Protein AF-A0A2J8QY68-F1 (afdb_monomer_lite)

Sequence (120 aa):
MSGYSSDRDRGRDRGFGAPRFGGSRAGPLSGKKFGNPGEKLVKKKWNLDELPKFEKNFYQEHPDLARRTAQEVETYRRSKEITVRGHNCPKPVLNFYEANFPANVMDVIARQNFTEPTAI

Radius of gyration: 41.79 Å; chains: 1; bounding box: 114×67×41 Å

Foldseek 3Di:
DDDDDDDDDDDDDDDDDDDDDDDDPPDPDPPPPPDDVCPPDDDDDDPPVPDDDDDDPPDDFAPVQVPDDPVNQVVVCVVQVHDDDDPPDGGDDWAPVRRVDDPVVVVVCVVVVPGTDHSD

Secondary structure (DSSP, 8-state):
------------------------------------TTTTPPPP---TTTSPP---------HHHHHS-HHHHHHHHHHTT----SSSPPPPP-SGGGGT--HHHHHHHHHTT--S----

Structure (mmCIF, N/CA/C/O backbone):
data_AF-A0A2J8QY68-F1
#
_entry.id   AF-A0A2J8QY68-F1
#
loop_
_atom_site.group_PDB
_atom_site.id
_atom_site.type_symbol
_atom_site.label_atom_id
_atom_site.label_alt_id
_atom_site.label_comp_id
_atom_site.label_asym_id
_atom_site.label_entity_id
_atom_site.label_seq_id
_atom_site.pdbx_PDB_ins_code
_atom_site.Cartn_x
_atom_site.Cartn_y
_atom_site.Cartn_z
_atom_site.occupancy
_atom_site.B_iso_or_equiv
_atom_site.auth_seq_id
_atom_site.auth_comp_id
_atom_site.auth_asym_id
_atom_site.auth_atom_id
_atom_site.pdbx_PDB_model_num
ATOM 1 N N . MET A 1 1 ? 86.464 45.062 8.942 1.00 34.88 1 MET A N 1
ATOM 2 C CA . MET A 1 1 ? 87.925 45.027 8.714 1.00 34.88 1 MET A CA 1
ATOM 3 C C . MET A 1 1 ? 88.394 43.583 8.789 1.00 34.88 1 MET A C 1
ATOM 5 O O . MET A 1 1 ? 88.037 42.936 9.761 1.00 34.88 1 MET A O 1
ATOM 9 N N . SER A 1 2 ? 89.167 43.162 7.774 1.00 39.91 2 SER A N 1
ATOM 10 C CA . SER A 1 2 ? 90.027 41.957 7.656 1.00 39.91 2 SER A CA 1
ATOM 11 C C . SER A 1 2 ? 89.325 40.587 7.685 1.00 39.91 2 SER A C 1
ATOM 13 O O . SER A 1 2 ? 88.602 40.293 8.622 1.00 39.91 2 SER A O 1
ATOM 15 N N . GLY A 1 3 ? 89.417 39.714 6.668 1.00 43.22 3 GLY A N 1
ATOM 16 C CA . GLY A 1 3 ? 90.609 39.264 5.917 1.00 43.22 3 GLY A CA 1
ATOM 17 C C . GLY A 1 3 ? 91.237 38.094 6.695 1.00 43.22 3 GLY A C 1
ATOM 18 O O . GLY A 1 3 ? 91.545 38.284 7.862 1.00 43.22 3 GLY A O 1
ATOM 19 N N . TYR A 1 4 ? 91.346 36.861 6.187 1.00 37.44 4 TYR A N 1
ATOM 20 C CA . TYR A 1 4 ? 92.315 36.456 5.162 1.00 37.44 4 TYR A CA 1
ATOM 21 C C . TYR A 1 4 ? 91.958 35.127 4.466 1.00 37.44 4 TYR A C 1
ATOM 23 O O . TYR A 1 4 ? 91.462 34.187 5.082 1.00 37.44 4 TYR A O 1
ATOM 31 N N . SER A 1 5 ? 92.309 35.081 3.179 1.00 47.31 5 SER A N 1
ATOM 32 C CA . SER A 1 5 ? 92.401 33.913 2.296 1.00 47.31 5 SER A CA 1
ATOM 33 C C . SER A 1 5 ? 93.635 33.053 2.609 1.00 47.31 5 SER A C 1
ATOM 35 O O . SER A 1 5 ? 94.642 33.589 3.071 1.00 47.31 5 SER A O 1
ATOM 37 N N . SER A 1 6 ? 93.613 31.759 2.277 1.00 41.91 6 SER A N 1
ATOM 38 C CA . SER A 1 6 ? 94.781 31.098 1.663 1.00 41.91 6 SER A CA 1
ATOM 39 C C . SER A 1 6 ? 94.430 29.747 1.032 1.00 41.91 6 SER A C 1
ATOM 41 O O . SER A 1 6 ? 94.026 28.793 1.692 1.00 41.91 6 SER A O 1
ATOM 43 N N . ASP A 1 7 ? 94.631 29.712 -0.279 1.00 48.47 7 ASP A N 1
ATOM 44 C CA . ASP A 1 7 ? 94.715 28.569 -1.178 1.00 48.47 7 ASP A CA 1
ATOM 45 C C . ASP A 1 7 ? 95.760 27.524 -0.744 1.00 48.47 7 ASP A C 1
ATOM 47 O O . ASP A 1 7 ? 96.768 27.878 -0.124 1.00 48.47 7 ASP A O 1
ATOM 51 N N . ARG A 1 8 ? 95.583 26.260 -1.172 1.00 44.53 8 ARG A N 1
ATOM 52 C CA . ARG A 1 8 ? 96.629 25.457 -1.849 1.00 44.53 8 ARG A CA 1
ATOM 53 C C . ARG A 1 8 ? 96.160 24.047 -2.226 1.00 44.53 8 ARG A C 1
ATOM 55 O O . ARG A 1 8 ? 95.807 23.228 -1.382 1.00 44.53 8 ARG A O 1
ATOM 62 N N . ASP A 1 9 ? 96.284 23.781 -3.518 1.00 44.66 9 ASP A N 1
ATOM 63 C CA . ASP A 1 9 ? 96.228 22.504 -4.223 1.00 44.66 9 ASP A CA 1
ATOM 64 C C . ASP A 1 9 ? 97.065 21.372 -3.607 1.00 44.66 9 ASP A C 1
ATOM 66 O O . ASP A 1 9 ? 98.202 21.598 -3.191 1.00 44.66 9 ASP A O 1
ATOM 70 N N . ARG A 1 10 ? 96.581 20.124 -3.735 1.00 45.91 10 ARG A N 1
ATOM 71 C CA . ARG A 1 10 ? 97.399 18.955 -4.125 1.00 45.91 10 ARG A CA 1
ATOM 72 C C . ARG A 1 10 ? 96.540 17.925 -4.862 1.00 45.91 10 ARG A C 1
ATOM 74 O O . ARG A 1 10 ? 95.623 17.349 -4.288 1.00 45.91 10 ARG A O 1
ATOM 81 N N . GLY A 1 11 ? 96.857 17.699 -6.135 1.00 40.34 11 GLY A N 1
ATOM 82 C CA . GLY A 1 11 ? 96.287 16.621 -6.939 1.00 40.34 11 GLY A CA 1
ATOM 83 C C . GLY A 1 11 ? 96.967 15.259 -6.747 1.00 40.34 11 GLY A C 1
ATOM 84 O O . GLY A 1 11 ? 97.844 15.106 -5.900 1.00 40.34 11 GLY A O 1
ATOM 85 N N . ARG A 1 12 ? 96.588 14.354 -7.665 1.00 40.72 12 ARG A N 1
ATOM 86 C CA . ARG A 1 12 ? 97.186 13.064 -8.088 1.00 40.72 12 ARG A CA 1
ATOM 87 C C . ARG A 1 12 ? 96.470 11.764 -7.691 1.00 40.72 12 ARG A C 1
ATOM 89 O O . ARG A 1 12 ? 96.547 11.288 -6.570 1.00 40.72 12 ARG A O 1
ATOM 96 N N . ASP A 1 13 ? 95.908 11.178 -8.752 1.00 39.47 13 ASP A N 1
ATOM 97 C CA . ASP A 1 13 ? 96.236 9.852 -9.300 1.00 39.47 13 ASP A CA 1
ATOM 98 C C . ASP A 1 13 ? 95.564 8.579 -8.754 1.00 39.47 13 ASP A C 1
ATOM 100 O O . ASP A 1 13 ? 95.920 8.016 -7.728 1.00 39.47 13 ASP A O 1
ATOM 104 N N . ARG A 1 14 ? 94.635 8.083 -9.591 1.00 45.25 14 ARG A N 1
ATOM 105 C CA . ARG A 1 14 ? 94.575 6.732 -10.193 1.00 45.25 14 ARG A CA 1
ATOM 106 C C . ARG A 1 14 ? 95.274 5.590 -9.439 1.00 45.25 14 ARG A C 1
ATOM 108 O O . ARG A 1 14 ? 96.497 5.522 -9.414 1.00 45.25 14 ARG A O 1
ATOM 115 N N . GLY A 1 15 ? 94.508 4.551 -9.099 1.00 35.62 15 GLY A N 1
ATOM 116 C CA . GLY A 1 15 ? 95.089 3.223 -8.891 1.00 35.62 15 GLY A CA 1
ATOM 117 C C . GLY A 1 15 ? 94.120 2.156 -8.389 1.00 35.62 15 GLY A C 1
ATOM 118 O O . GLY A 1 15 ? 93.870 2.073 -7.201 1.00 35.62 15 GLY A 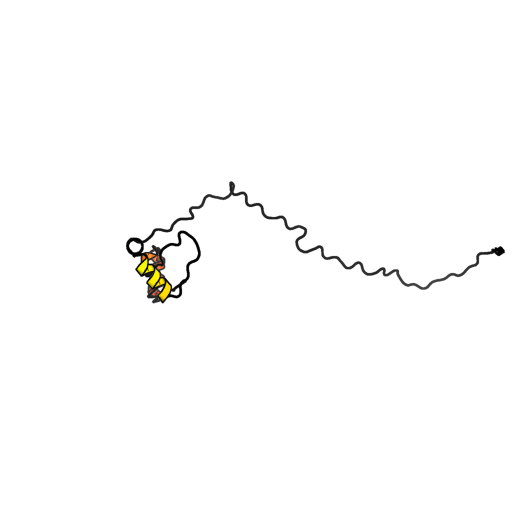O 1
ATOM 119 N N . PHE A 1 16 ? 93.627 1.334 -9.319 1.00 37.56 16 PHE A N 1
ATOM 120 C CA . PHE A 1 16 ? 93.502 -0.127 -9.197 1.00 37.56 16 PHE A CA 1
ATOM 121 C C . PHE A 1 16 ? 92.901 -0.739 -7.908 1.00 37.56 16 PHE A C 1
ATOM 123 O O . PHE A 1 16 ? 93.571 -0.900 -6.894 1.00 37.56 16 PHE A O 1
ATOM 130 N N . GLY A 1 17 ? 91.668 -1.244 -8.019 1.00 37.81 17 GLY A N 1
ATOM 131 C CA . GLY A 1 17 ? 91.073 -2.154 -7.038 1.00 37.81 17 GLY A CA 1
ATOM 132 C C . GLY A 1 17 ? 89.793 -2.812 -7.558 1.00 37.81 17 GLY A C 1
ATOM 133 O O . GLY A 1 17 ? 88.692 -2.344 -7.296 1.00 37.81 17 GLY A O 1
ATOM 134 N N . ALA A 1 18 ? 89.934 -3.901 -8.309 1.00 44.59 18 ALA A N 1
ATOM 135 C CA . ALA A 1 18 ? 88.894 -4.921 -8.495 1.00 44.59 18 ALA A CA 1
ATOM 136 C C . ALA A 1 18 ? 89.403 -6.223 -7.826 1.00 44.59 18 ALA A C 1
ATOM 138 O O . ALA A 1 18 ? 90.626 -6.332 -7.717 1.00 44.59 18 ALA A O 1
ATOM 139 N N . PRO A 1 19 ? 88.575 -7.229 -7.440 1.00 48.22 19 PRO A N 1
ATOM 140 C CA . PRO A 1 19 ? 87.198 -7.478 -7.891 1.00 48.22 19 PRO A CA 1
ATOM 141 C C . PRO A 1 19 ? 86.170 -8.029 -6.849 1.00 48.22 19 PRO A C 1
ATOM 143 O O . PRO A 1 19 ? 86.501 -8.683 -5.872 1.00 48.22 19 PRO A O 1
ATOM 146 N N . ARG A 1 20 ? 84.884 -7.848 -7.195 1.00 50.81 20 ARG A N 1
ATOM 147 C CA . ARG A 1 20 ? 83.737 -8.795 -7.119 1.00 50.81 20 ARG A CA 1
ATOM 148 C C . ARG A 1 20 ? 83.358 -9.519 -5.805 1.00 50.81 20 ARG A C 1
ATOM 150 O O . ARG A 1 20 ? 83.849 -10.602 -5.519 1.00 50.81 20 ARG A O 1
ATOM 157 N N . PHE A 1 21 ? 82.221 -9.089 -5.248 1.00 36.34 21 PHE A N 1
ATOM 158 C CA . PHE A 1 21 ? 81.053 -9.943 -4.945 1.00 36.34 21 PHE A CA 1
ATOM 159 C C . PHE A 1 21 ? 79.810 -9.039 -5.125 1.00 36.34 21 PHE A C 1
ATOM 161 O O . PHE A 1 21 ? 79.715 -7.997 -4.494 1.00 36.34 21 PHE A O 1
ATOM 168 N N . GLY A 1 22 ? 78.959 -9.186 -6.142 1.00 41.81 22 GLY A N 1
ATOM 169 C CA . GLY A 1 22 ? 78.005 -10.286 -6.251 1.00 41.81 22 GLY A CA 1
ATOM 170 C C . GLY A 1 22 ? 76.770 -9.993 -5.387 1.00 41.81 22 GLY A C 1
ATOM 171 O O . GLY A 1 22 ? 76.657 -10.543 -4.302 1.00 41.81 22 GLY A O 1
ATOM 172 N N . GLY A 1 23 ? 75.866 -9.109 -5.829 1.00 45.97 23 GLY A N 1
ATOM 173 C CA . GLY A 1 23 ? 74.655 -8.787 -5.063 1.00 45.97 23 GLY A CA 1
ATOM 174 C C . GLY A 1 23 ? 73.790 -7.721 -5.724 1.00 45.97 23 GLY A C 1
ATOM 175 O O . GLY A 1 23 ? 73.988 -6.529 -5.528 1.00 45.97 23 GLY A O 1
ATOM 176 N N . SER A 1 24 ? 72.871 -8.180 -6.562 1.00 49.12 24 SER A N 1
ATOM 177 C CA . SER A 1 24 ? 71.942 -7.425 -7.394 1.00 49.12 24 SER A CA 1
ATOM 178 C C . SER A 1 24 ? 71.291 -6.217 -6.715 1.00 49.12 24 SER A C 1
ATOM 180 O O . SER A 1 24 ? 70.784 -6.296 -5.599 1.00 49.12 24 SER A O 1
ATOM 182 N N . ARG A 1 25 ? 71.218 -5.119 -7.477 1.00 51.78 25 ARG A N 1
ATOM 183 C CA . ARG A 1 25 ? 70.326 -3.977 -7.256 1.00 51.78 25 ARG A CA 1
ATOM 184 C C . ARG A 1 25 ? 68.873 -4.461 -7.171 1.00 51.78 25 ARG A C 1
ATOM 186 O O . ARG A 1 25 ? 68.161 -4.467 -8.170 1.00 51.78 25 ARG A O 1
ATOM 193 N N . ALA A 1 26 ? 68.425 -4.844 -5.983 1.00 52.22 26 ALA A N 1
ATOM 194 C CA . ALA A 1 26 ? 67.013 -4.882 -5.645 1.00 52.22 26 ALA A CA 1
ATOM 195 C C . ALA A 1 26 ? 66.621 -3.462 -5.228 1.00 52.22 26 ALA A C 1
ATOM 197 O O . ALA A 1 26 ? 66.592 -3.118 -4.049 1.00 52.22 26 ALA A O 1
ATOM 198 N N . GLY A 1 27 ? 66.387 -2.605 -6.229 1.00 55.22 27 GLY A N 1
ATOM 199 C CA . GLY A 1 27 ? 65.616 -1.386 -6.003 1.00 55.22 27 GLY A CA 1
ATOM 200 C C . GLY A 1 27 ? 64.277 -1.760 -5.358 1.00 55.22 27 GLY A C 1
ATOM 201 O O . GLY A 1 27 ? 63.807 -2.882 -5.584 1.00 55.22 27 GLY A O 1
ATOM 202 N N . PRO A 1 28 ? 63.685 -0.875 -4.536 1.00 50.75 28 PRO A N 1
ATOM 203 C CA . PRO A 1 28 ? 62.457 -1.176 -3.815 1.00 50.75 28 PRO A CA 1
ATOM 204 C C . PRO A 1 28 ? 61.451 -1.771 -4.791 1.00 50.75 28 PRO A C 1
ATOM 206 O O . PRO A 1 28 ? 61.172 -1.181 -5.837 1.00 50.75 28 PRO A O 1
ATOM 209 N N . LEU A 1 29 ? 61.004 -2.987 -4.465 1.00 53.44 29 LEU A N 1
ATOM 210 C CA . LEU A 1 29 ? 60.019 -3.750 -5.210 1.00 53.44 29 LEU A CA 1
ATOM 211 C C . LEU A 1 29 ? 58.889 -2.777 -5.537 1.00 53.44 29 LEU A C 1
ATOM 213 O O . LEU A 1 29 ? 58.179 -2.344 -4.630 1.00 53.44 29 LEU A O 1
ATOM 217 N N . SER A 1 30 ? 58.806 -2.360 -6.804 1.00 54.09 30 SER A N 1
ATOM 218 C CA . SER A 1 30 ? 57.743 -1.492 -7.291 1.00 54.09 30 SER A CA 1
ATOM 219 C C . SER A 1 30 ? 56.455 -2.200 -6.923 1.00 54.09 30 SER A C 1
ATOM 221 O O . SER A 1 30 ? 56.123 -3.236 -7.508 1.00 54.09 30 SER A O 1
ATOM 223 N N . GLY A 1 31 ? 55.823 -1.719 -5.847 1.00 53.69 31 GLY A N 1
ATOM 224 C CA . GLY A 1 31 ? 54.574 -2.247 -5.348 1.00 53.69 31 GLY A CA 1
ATOM 225 C C . GLY A 1 31 ? 53.666 -2.272 -6.549 1.00 53.69 31 GLY A C 1
ATOM 226 O O . GLY A 1 31 ? 53.421 -1.220 -7.140 1.00 53.69 31 GLY A O 1
ATOM 227 N N . LYS A 1 32 ? 53.285 -3.478 -6.978 1.00 61.47 32 LYS A N 1
ATOM 228 C CA . LYS A 1 32 ? 52.327 -3.688 -8.054 1.00 61.47 32 LYS A CA 1
ATOM 229 C C . LYS A 1 32 ? 51.105 -2.885 -7.640 1.00 61.47 32 LYS A C 1
ATOM 231 O O . LYS A 1 32 ? 50.336 -3.326 -6.792 1.00 61.47 32 LYS A O 1
ATOM 236 N N . LYS A 1 33 ? 51.009 -1.656 -8.152 1.00 62.62 33 LYS A N 1
ATOM 237 C CA . LYS A 1 33 ? 49.854 -0.790 -8.003 1.00 62.62 33 LYS A CA 1
ATOM 238 C C . LYS A 1 33 ? 48.778 -1.536 -8.762 1.00 62.62 33 LYS A C 1
ATOM 240 O O . LYS A 1 33 ? 48.688 -1.419 -9.980 1.00 62.62 33 LYS A O 1
ATOM 245 N N . PHE A 1 34 ? 48.058 -2.404 -8.060 1.00 64.88 34 PHE A N 1
ATOM 246 C CA . PHE A 1 34 ? 46.757 -2.854 -8.504 1.00 64.88 34 PHE A CA 1
ATOM 247 C C . PHE A 1 34 ? 46.017 -1.556 -8.826 1.00 64.88 34 PHE A C 1
ATOM 249 O O . PHE A 1 34 ? 45.795 -0.744 -7.929 1.00 64.88 34 PHE A O 1
ATOM 256 N N . GLY A 1 35 ? 45.825 -1.281 -10.120 1.00 70.19 35 GLY A N 1
ATOM 257 C CA . GLY A 1 35 ? 45.135 -0.077 -10.571 1.00 70.19 35 GLY A CA 1
ATOM 258 C C . GLY A 1 35 ? 43.816 0.035 -9.820 1.00 70.19 35 GLY A C 1
ATOM 259 O O . GLY A 1 35 ? 43.222 -0.993 -9.480 1.00 70.19 35 GLY A O 1
ATOM 260 N N . ASN A 1 36 ? 43.399 1.264 -9.511 1.00 76.81 36 ASN A N 1
ATOM 261 C CA . ASN A 1 36 ? 42.208 1.503 -8.703 1.00 76.81 36 ASN A CA 1
ATOM 262 C C . ASN A 1 36 ? 41.035 0.684 -9.271 1.00 76.81 36 ASN A C 1
ATOM 264 O O . ASN A 1 36 ? 40.666 0.893 -10.435 1.00 76.81 36 ASN A O 1
ATOM 268 N N . PRO A 1 37 ? 40.450 -0.253 -8.497 1.00 69.81 37 PRO A N 1
ATOM 269 C CA . PRO A 1 37 ? 39.306 -1.027 -8.953 1.00 69.81 37 PRO A CA 1
ATOM 270 C C . PRO A 1 37 ? 38.170 -0.059 -9.279 1.00 69.81 37 PRO A C 1
ATOM 272 O O . PRO A 1 37 ? 37.591 0.554 -8.388 1.00 69.81 37 PRO A O 1
ATOM 275 N N . GLY A 1 38 ? 37.907 0.142 -10.569 1.00 74.25 38 GLY A N 1
ATOM 276 C CA . GLY A 1 38 ? 36.922 1.118 -11.030 1.00 74.25 38 GLY A CA 1
ATOM 277 C C . GLY A 1 38 ? 37.407 2.102 -12.091 1.00 74.25 38 GLY A C 1
ATOM 278 O O . GLY A 1 38 ? 36.574 2.717 -12.744 1.00 74.25 38 GLY A O 1
ATOM 279 N N . GLU A 1 39 ? 38.716 2.218 -12.333 1.00 78.44 39 GLU A N 1
ATOM 280 C CA . GLU A 1 39 ? 39.279 3.213 -13.268 1.00 78.44 39 GLU A CA 1
ATOM 281 C C . GLU A 1 39 ? 38.762 3.063 -14.713 1.00 78.44 39 GLU A C 1
ATOM 283 O O . GLU A 1 39 ? 38.656 4.037 -15.452 1.00 78.44 39 GLU A O 1
ATOM 288 N N . LYS A 1 40 ? 38.375 1.844 -15.107 1.00 81.62 40 LYS A N 1
ATOM 289 C CA . LYS A 1 40 ? 37.799 1.539 -16.428 1.00 81.62 40 LYS A CA 1
ATOM 290 C C . LYS A 1 40 ? 36.271 1.421 -16.428 1.00 81.62 40 LYS A C 1
ATOM 292 O O . LYS A 1 40 ? 35.697 1.039 -17.446 1.00 81.62 40 LYS A O 1
ATOM 297 N N . LEU A 1 41 ? 35.599 1.694 -15.306 1.00 84.44 41 LEU A N 1
ATOM 298 C CA . LEU A 1 41 ? 34.140 1.643 -15.255 1.00 84.44 41 LEU A CA 1
ATOM 299 C C . LEU A 1 41 ? 33.562 2.869 -15.957 1.00 84.44 41 LEU A C 1
ATOM 301 O O . LEU A 1 41 ? 33.741 4.007 -15.531 1.00 84.44 41 LEU A O 1
ATOM 305 N N . VAL A 1 42 ? 32.821 2.622 -17.030 1.00 84.75 42 VAL A N 1
ATOM 306 C CA . VAL A 1 42 ? 32.065 3.657 -17.730 1.00 84.75 42 VAL A CA 1
ATOM 307 C C . VAL A 1 42 ? 30.670 3.724 -17.125 1.00 84.75 42 VAL A C 1
ATOM 309 O O . VAL A 1 42 ? 29.994 2.705 -16.972 1.00 84.75 42 VAL A O 1
ATOM 312 N N . LYS A 1 43 ? 30.209 4.937 -16.802 1.00 84.69 43 LYS A N 1
ATOM 313 C CA . LYS A 1 43 ? 28.827 5.149 -16.368 1.00 84.69 43 LYS A CA 1
ATOM 314 C C . LYS A 1 43 ? 27.886 4.682 -17.477 1.00 84.69 43 LYS A C 1
ATOM 316 O O . LYS A 1 43 ? 27.908 5.231 -18.579 1.00 84.69 43 LYS A O 1
ATOM 321 N N . LYS A 1 44 ? 27.040 3.695 -17.177 1.00 82.06 44 LYS A N 1
ATOM 322 C CA . LYS A 1 44 ? 25.999 3.242 -18.100 1.00 82.06 44 LYS A CA 1
ATOM 323 C C . LYS A 1 44 ? 25.101 4.426 -18.460 1.00 82.06 44 LYS A C 1
ATOM 325 O O . LYS A 1 44 ? 24.486 5.033 -17.582 1.00 82.06 44 LYS A O 1
ATOM 330 N N . LYS A 1 45 ? 25.052 4.761 -19.748 1.00 81.56 45 LYS A N 1
ATOM 331 C CA . LYS A 1 45 ? 24.098 5.724 -20.296 1.00 81.56 45 LYS A CA 1
ATOM 332 C C . LYS A 1 45 ? 22.848 4.949 -20.686 1.00 81.56 45 LYS A C 1
ATOM 334 O O . LYS A 1 45 ? 22.909 4.079 -21.546 1.00 81.56 45 LYS A O 1
ATOM 339 N N . TRP A 1 46 ? 21.744 5.225 -20.008 1.00 85.19 46 TRP A N 1
ATOM 340 C CA . TRP A 1 46 ? 20.441 4.702 -20.392 1.00 85.19 46 TRP A CA 1
ATOM 341 C C . TRP A 1 46 ? 19.864 5.646 -21.438 1.00 85.19 46 TRP A C 1
ATOM 343 O O . TRP A 1 46 ? 19.586 6.801 -21.120 1.00 85.19 46 TRP A O 1
ATOM 353 N N . ASN A 1 47 ? 19.741 5.182 -22.679 1.00 82.81 47 ASN A N 1
ATOM 354 C CA . ASN A 1 47 ? 19.021 5.931 -23.694 1.00 82.81 47 ASN A CA 1
ATOM 355 C C . ASN A 1 47 ? 17.521 5.706 -23.470 1.00 82.81 47 ASN A C 1
ATOM 357 O O . ASN A 1 47 ? 17.020 4.615 -23.721 1.00 82.81 47 ASN A O 1
ATOM 361 N N . LEU A 1 48 ? 16.824 6.710 -22.935 1.00 81.00 48 LEU A N 1
ATOM 362 C CA . LEU A 1 48 ? 15.400 6.605 -22.608 1.00 81.00 48 LEU A CA 1
ATOM 363 C C . LEU A 1 48 ? 14.521 6.434 -23.856 1.00 81.00 48 LEU A C 1
ATOM 365 O O . LEU A 1 48 ? 13.434 5.877 -23.737 1.00 81.00 48 LEU A O 1
ATOM 369 N N . ASP A 1 49 ? 15.013 6.845 -25.025 1.00 80.38 49 ASP A N 1
ATOM 370 C CA . ASP A 1 49 ? 14.289 6.753 -26.295 1.00 80.38 49 ASP A CA 1
ATOM 371 C C . ASP A 1 49 ? 14.387 5.353 -26.924 1.00 80.38 49 ASP A C 1
ATOM 373 O O . ASP A 1 49 ? 13.492 4.933 -27.655 1.00 80.38 49 ASP A O 1
ATOM 377 N N . GLU A 1 50 ? 15.451 4.604 -26.616 1.00 84.31 50 GLU A N 1
ATOM 378 C CA . GLU A 1 50 ? 15.640 3.212 -27.061 1.00 84.31 50 GLU A CA 1
ATOM 379 C C . GLU A 1 50 ? 14.955 2.194 -26.139 1.00 84.31 50 GLU A C 1
ATOM 381 O O . GLU A 1 50 ? 14.855 1.012 -26.476 1.00 84.31 50 GLU A O 1
ATOM 386 N N . LEU A 1 51 ? 14.492 2.622 -24.962 1.00 85.25 51 LEU A N 1
ATOM 387 C CA . LEU A 1 51 ? 13.809 1.731 -24.035 1.00 85.25 51 LEU A CA 1
ATOM 388 C C . LEU A 1 51 ? 12.374 1.461 -24.512 1.00 85.25 51 LEU A C 1
ATOM 390 O O . LEU A 1 51 ? 11.639 2.400 -24.828 1.00 85.25 51 LEU A O 1
ATOM 394 N N . PRO A 1 52 ? 11.924 0.193 -24.501 1.00 89.25 52 PRO A N 1
ATOM 395 C CA . PRO A 1 52 ? 10.531 -0.130 -24.761 1.00 89.25 52 PRO A CA 1
ATOM 396 C C . PRO A 1 52 ? 9.603 0.639 -23.819 1.00 89.25 52 PRO A C 1
ATOM 398 O O . PRO A 1 52 ? 9.820 0.690 -22.604 1.00 89.25 52 PRO A O 1
ATOM 401 N N . LYS A 1 53 ? 8.540 1.219 -24.383 1.00 87.56 53 LYS A N 1
ATOM 402 C CA . LYS A 1 53 ? 7.480 1.836 -23.586 1.00 87.56 53 LYS A CA 1
ATOM 403 C C . LYS A 1 53 ? 6.804 0.755 -22.752 1.00 87.56 53 LYS A C 1
ATOM 405 O O . LYS A 1 53 ? 6.457 -0.304 -23.268 1.00 87.56 53 LYS A O 1
ATOM 410 N N . PHE A 1 54 ? 6.591 1.054 -21.479 1.00 89.75 54 PHE A N 1
ATOM 411 C CA . PHE A 1 54 ? 5.837 0.199 -20.581 1.00 89.75 54 PHE A CA 1
ATOM 412 C C . PHE A 1 54 ? 4.848 1.043 -19.794 1.00 89.75 54 PHE A C 1
ATOM 414 O O . PHE A 1 54 ? 5.158 2.153 -19.351 1.00 89.75 54 PHE A O 1
ATOM 421 N N . GLU A 1 55 ? 3.644 0.516 -19.644 1.00 91.38 55 GLU A N 1
ATOM 422 C CA . GLU A 1 55 ? 2.653 1.101 -18.763 1.00 91.38 55 GLU A CA 1
ATOM 423 C C . GLU A 1 55 ? 3.092 0.879 -17.309 1.00 91.38 55 GLU A C 1
ATOM 425 O O . GLU A 1 55 ? 3.637 -0.166 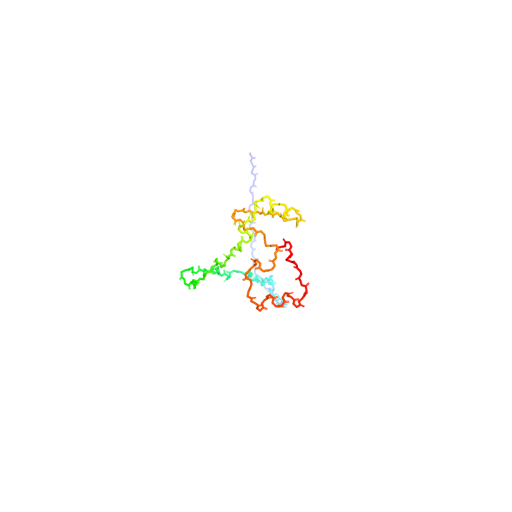-16.962 1.00 91.38 55 GLU A O 1
ATOM 430 N N . LYS A 1 56 ? 2.952 1.909 -16.472 1.00 90.19 56 LYS A N 1
ATOM 431 C CA . LYS A 1 56 ? 3.319 1.867 -15.044 1.00 90.19 56 LYS A CA 1
ATOM 432 C C . LYS A 1 56 ? 2.103 1.900 -14.134 1.00 90.19 56 LYS A C 1
ATOM 434 O O . LYS A 1 56 ? 2.138 1.371 -13.027 1.00 90.19 56 LYS A O 1
ATOM 439 N N . ASN A 1 57 ? 1.049 2.563 -14.592 1.00 88.44 57 ASN A N 1
ATOM 440 C CA . ASN A 1 57 ? -0.103 2.904 -13.781 1.00 88.44 57 ASN A CA 1
ATOM 441 C C . ASN A 1 57 ? -1.233 1.931 -14.090 1.00 88.44 57 ASN A C 1
ATOM 443 O O . ASN A 1 57 ? -2.159 2.261 -14.814 1.00 88.44 57 ASN A O 1
ATOM 447 N N . PHE A 1 58 ? -1.138 0.738 -13.515 1.00 89.44 58 PHE A N 1
ATOM 448 C CA . PHE A 1 58 ? -2.192 -0.276 -13.599 1.00 89.44 58 PHE A CA 1
ATOM 449 C C . PHE A 1 58 ? -3.166 -0.213 -12.418 1.00 89.44 58 PHE A C 1
ATOM 451 O O . PHE A 1 58 ? -4.103 -1.002 -12.342 1.00 89.44 58 PHE A O 1
ATOM 458 N N . TYR A 1 59 ? -2.908 0.676 -11.453 1.00 90.38 59 TYR A N 1
ATOM 459 C CA . TYR A 1 59 ? -3.706 0.760 -10.239 1.00 90.38 59 TYR A CA 1
ATOM 460 C C . TYR A 1 59 ? -5.126 1.223 -10.562 1.00 90.38 59 TYR A C 1
ATOM 462 O O . TYR A 1 59 ? -5.330 2.319 -11.087 1.00 90.38 59 TYR A O 1
ATOM 470 N N . GLN A 1 60 ? -6.093 0.393 -10.185 1.00 88.31 60 GLN A N 1
ATOM 471 C CA . GLN A 1 60 ? -7.512 0.695 -10.247 1.00 88.31 60 GLN A CA 1
ATOM 472 C C . GLN A 1 60 ? -8.074 0.653 -8.829 1.00 88.31 60 GLN A C 1
ATOM 474 O O . GLN A 1 60 ? -8.040 -0.387 -8.173 1.00 88.31 60 GLN A O 1
ATOM 479 N N . GLU A 1 61 ? -8.573 1.790 -8.349 1.00 88.81 61 GLU A N 1
ATOM 480 C CA . GLU A 1 61 ? -9.174 1.873 -7.020 1.00 88.81 61 GLU A CA 1
ATOM 481 C C . GLU A 1 61 ? -10.508 1.110 -6.993 1.00 88.81 61 GLU A C 1
ATOM 483 O O . GLU A 1 61 ? -11.368 1.299 -7.857 1.00 88.81 61 GLU A O 1
ATOM 488 N N . HIS A 1 62 ? -10.689 0.251 -5.987 1.00 91.44 62 HIS A N 1
ATOM 489 C CA . HIS A 1 62 ? -11.957 -0.441 -5.765 1.00 91.44 62 HIS A CA 1
ATOM 490 C C . HIS A 1 62 ? -13.055 0.561 -5.349 1.00 91.44 62 HIS A C 1
ATOM 492 O O . HIS A 1 62 ? -12.766 1.484 -4.583 1.00 91.44 62 HIS A O 1
ATOM 498 N N . PRO A 1 63 ? -14.329 0.390 -5.757 1.00 90.38 63 PRO A N 1
ATOM 499 C CA . PRO A 1 63 ? -15.415 1.300 -5.373 1.00 90.38 63 PRO A CA 1
ATOM 500 C C . PRO A 1 63 ? -15.543 1.528 -3.859 1.00 90.38 63 PRO A C 1
ATOM 502 O O . PRO A 1 63 ? -15.820 2.646 -3.422 1.00 90.38 63 PRO A O 1
ATOM 505 N N . ASP A 1 64 ? -15.288 0.496 -3.053 1.00 89.00 64 ASP A N 1
ATOM 506 C CA . ASP A 1 64 ? -15.322 0.607 -1.589 1.00 89.00 64 ASP A CA 1
ATOM 507 C C . ASP A 1 64 ? -14.187 1.482 -1.048 1.00 89.00 64 ASP A C 1
ATOM 509 O O . ASP A 1 64 ? -14.401 2.271 -0.129 1.00 89.00 64 ASP A O 1
ATOM 513 N N . LEU A 1 65 ? -12.995 1.409 -1.652 1.00 89.44 65 LEU A N 1
ATOM 514 C CA . LEU A 1 65 ? -11.881 2.302 -1.330 1.00 89.44 65 LEU A CA 1
ATOM 515 C C . LEU A 1 65 ? -12.225 3.737 -1.722 1.00 89.44 65 LEU A C 1
ATOM 517 O O . LEU A 1 65 ? -12.110 4.646 -0.898 1.00 89.44 65 LEU A O 1
ATOM 521 N N . ALA A 1 66 ? -12.748 3.938 -2.932 1.00 89.25 66 ALA A N 1
ATOM 522 C CA . ALA A 1 66 ? -13.142 5.254 -3.423 1.00 89.25 66 ALA A CA 1
ATOM 523 C C . ALA A 1 66 ? -14.191 5.917 -2.509 1.00 89.25 66 ALA A C 1
ATOM 525 O O . ALA A 1 66 ? -14.080 7.109 -2.211 1.00 89.25 66 ALA A O 1
ATOM 526 N N . ARG A 1 67 ? -15.145 5.137 -1.979 1.00 91.50 67 ARG A N 1
ATOM 527 C CA . ARG A 1 67 ? -16.180 5.603 -1.040 1.00 91.50 67 ARG A CA 1
ATOM 528 C C . ARG A 1 67 ? -15.686 5.888 0.379 1.00 91.50 67 ARG A C 1
ATOM 530 O O . ARG A 1 67 ? -16.356 6.648 1.076 1.00 91.50 67 ARG A O 1
ATOM 537 N N . ARG A 1 68 ? -14.557 5.318 0.820 1.00 91.31 68 ARG A N 1
ATOM 538 C CA . ARG A 1 68 ? -14.023 5.563 2.173 1.00 91.31 68 ARG A CA 1
ATOM 539 C C . ARG A 1 68 ? -13.682 7.029 2.380 1.00 91.31 68 ARG A C 1
ATOM 541 O O . ARG A 1 68 ? -13.019 7.660 1.547 1.00 91.31 68 ARG A O 1
ATOM 548 N N . THR A 1 69 ? -14.091 7.547 3.527 1.00 93.81 69 THR A N 1
ATOM 549 C CA . THR A 1 69 ? -13.803 8.920 3.930 1.00 93.81 69 THR A CA 1
ATOM 550 C C . THR A 1 69 ? -12.346 9.065 4.367 1.00 93.81 69 THR A C 1
ATOM 552 O O . THR A 1 69 ? -11.693 8.111 4.794 1.00 93.81 69 THR A O 1
ATOM 555 N N . ALA A 1 70 ? -11.819 10.288 4.302 1.00 90.19 70 ALA A N 1
ATOM 556 C CA . ALA A 1 70 ? -10.460 10.566 4.763 1.00 90.19 70 ALA A CA 1
ATOM 557 C C . ALA A 1 70 ? -10.272 10.268 6.265 1.00 90.19 70 ALA A C 1
ATOM 559 O O . ALA A 1 70 ? -9.194 9.846 6.676 1.00 90.19 70 ALA A O 1
ATOM 560 N N . GLN A 1 71 ? -11.321 10.446 7.075 1.00 92.75 71 GLN A N 1
ATOM 561 C CA . GLN A 1 71 ? -1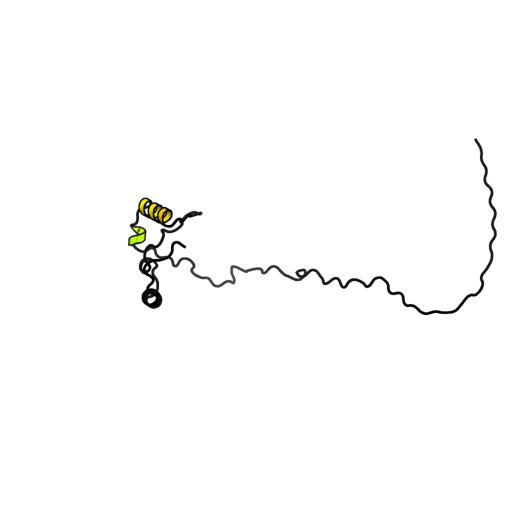1.285 10.176 8.515 1.00 92.75 71 GLN A CA 1
ATOM 562 C C . GLN A 1 71 ? -11.157 8.678 8.820 1.00 92.75 71 GLN A C 1
ATOM 564 O O . GLN A 1 71 ? -10.359 8.292 9.674 1.00 92.75 71 GLN A O 1
ATOM 569 N N . GLU A 1 72 ? -11.897 7.829 8.104 1.00 91.62 72 GLU A N 1
ATOM 570 C CA . GLU A 1 72 ? -11.794 6.368 8.232 1.00 91.62 72 GLU A CA 1
ATOM 571 C C . GLU A 1 72 ? -10.404 5.876 7.822 1.00 91.62 72 GLU A C 1
ATOM 573 O O . GLU A 1 72 ? -9.801 5.059 8.516 1.00 91.62 72 GLU A O 1
ATOM 578 N N . VAL A 1 73 ? -9.859 6.426 6.732 1.00 92.81 73 VAL A N 1
ATOM 579 C CA . VAL A 1 73 ? -8.502 6.116 6.264 1.00 92.81 73 VAL A CA 1
ATOM 580 C C . VAL A 1 73 ? -7.451 6.496 7.306 1.00 92.81 73 VAL A C 1
ATOM 582 O O . VAL A 1 73 ? -6.546 5.709 7.577 1.00 92.81 73 VAL A O 1
ATOM 585 N N . GLU A 1 74 ? -7.566 7.677 7.910 1.00 91.50 74 GLU A N 1
ATOM 586 C CA . GLU A 1 74 ? -6.629 8.135 8.937 1.00 91.50 74 GLU A CA 1
ATOM 587 C C . GLU A 1 74 ? -6.738 7.311 10.226 1.00 91.50 74 GLU A C 1
ATOM 589 O O . GLU A 1 74 ? -5.729 6.958 10.836 1.00 91.50 74 GLU A O 1
ATOM 594 N N . THR A 1 75 ? -7.959 6.937 10.612 1.00 93.75 75 THR A N 1
ATOM 595 C CA . THR A 1 75 ? -8.202 6.046 11.755 1.00 93.75 75 THR A CA 1
ATOM 596 C C . THR A 1 75 ? -7.559 4.682 11.519 1.00 93.75 75 THR A C 1
ATOM 598 O O . THR A 1 75 ? -6.862 4.175 12.398 1.00 93.75 75 THR A O 1
ATOM 601 N N . TYR A 1 76 ? -7.714 4.122 10.315 1.00 92.69 76 TYR A N 1
ATOM 602 C CA . TYR A 1 76 ? -7.069 2.867 9.941 1.00 92.69 76 TYR A CA 1
ATOM 603 C C . TYR A 1 76 ? -5.542 2.985 9.979 1.00 92.69 76 TYR A C 1
ATOM 605 O O . TYR A 1 76 ? -4.883 2.172 10.631 1.00 92.69 76 TYR A O 1
ATOM 613 N N . ARG A 1 77 ? -4.977 4.032 9.361 1.00 93.31 77 ARG A N 1
ATOM 614 C CA . ARG A 1 77 ? -3.529 4.297 9.372 1.00 93.31 77 ARG A CA 1
ATOM 615 C C . ARG A 1 77 ? -2.984 4.373 10.792 1.00 93.31 77 ARG A C 1
ATOM 617 O O . ARG A 1 77 ? -2.005 3.703 11.093 1.00 93.31 77 ARG A O 1
ATOM 624 N N . ARG A 1 78 ? -3.662 5.096 11.686 1.00 92.62 78 ARG A N 1
ATOM 625 C CA . ARG A 1 78 ? -3.286 5.178 13.101 1.00 92.62 78 ARG A CA 1
ATOM 626 C C . ARG A 1 78 ? -3.355 3.822 13.799 1.00 92.62 78 ARG A C 1
ATOM 628 O O . ARG A 1 78 ? -2.427 3.476 14.518 1.00 92.62 78 ARG A O 1
ATOM 635 N N . SER A 1 79 ? -4.425 3.056 13.577 1.00 93.81 79 SER A N 1
ATOM 636 C CA . SER A 1 79 ? -4.617 1.741 14.210 1.00 93.81 79 SER A CA 1
ATOM 637 C C . SER A 1 79 ? -3.564 0.707 13.804 1.00 93.81 79 SER A C 1
ATOM 639 O O . SER A 1 79 ? -3.263 -0.196 14.577 1.00 93.81 79 SER A O 1
ATOM 641 N N . LYS A 1 80 ? -3.004 0.845 12.596 1.00 91.94 80 LYS A N 1
ATOM 642 C CA . LYS A 1 80 ? -1.982 -0.042 12.029 1.00 91.94 80 LYS A CA 1
ATOM 643 C C . LYS A 1 80 ? -0.573 0.576 12.064 1.00 91.94 80 LYS A C 1
ATOM 645 O O . LYS A 1 80 ? 0.325 0.045 11.424 1.00 91.94 80 LYS A O 1
ATOM 650 N N . GLU A 1 81 ? -0.393 1.694 12.775 1.00 93.44 81 GLU A N 1
ATOM 651 C CA . GLU A 1 81 ? 0.884 2.418 12.915 1.00 93.44 81 GLU A CA 1
ATOM 652 C C . GLU A 1 81 ? 1.517 2.868 11.577 1.00 93.44 81 GLU A C 1
ATOM 654 O O . GLU A 1 81 ? 2.731 3.024 11.441 1.00 93.44 81 GLU A O 1
ATOM 659 N N . ILE A 1 82 ? 0.685 3.132 10.567 1.00 93.12 82 ILE A N 1
ATOM 660 C CA . ILE A 1 82 ? 1.105 3.533 9.222 1.00 93.12 82 ILE A CA 1
ATOM 661 C C . ILE A 1 82 ? 1.318 5.047 9.176 1.00 93.12 82 ILE A C 1
ATOM 663 O O . ILE A 1 82 ? 0.385 5.828 9.364 1.00 93.12 82 ILE A O 1
ATOM 667 N N . THR A 1 83 ? 2.534 5.472 8.826 1.00 91.81 83 THR A N 1
ATOM 668 C CA . THR A 1 83 ? 2.853 6.879 8.542 1.00 91.81 83 THR A CA 1
ATOM 669 C C . THR A 1 83 ? 3.180 7.061 7.067 1.00 91.81 83 THR A C 1
ATOM 671 O O . THR A 1 83 ? 4.148 6.501 6.556 1.00 91.81 83 THR A O 1
ATOM 674 N N . VAL A 1 84 ? 2.401 7.893 6.381 1.00 91.75 84 VAL A N 1
ATOM 675 C CA . VAL A 1 84 ? 2.573 8.164 4.951 1.00 91.75 84 VAL A CA 1
ATOM 676 C C . VAL A 1 84 ? 3.406 9.427 4.750 1.00 91.75 84 VAL A C 1
ATOM 678 O O . VAL A 1 84 ? 3.122 10.467 5.341 1.00 91.75 84 VAL A O 1
ATOM 681 N N . ARG A 1 85 ? 4.428 9.355 3.892 1.00 91.94 85 ARG A N 1
ATOM 682 C CA . ARG A 1 85 ? 5.234 10.510 3.472 1.00 91.94 85 ARG A CA 1
ATOM 683 C C . ARG A 1 85 ? 5.193 10.636 1.955 1.00 91.94 85 ARG A C 1
ATOM 685 O O . ARG A 1 85 ? 5.617 9.722 1.257 1.00 91.94 85 ARG A O 1
ATOM 692 N N . GLY A 1 86 ? 4.719 11.772 1.456 1.00 90.56 86 GLY A N 1
ATOM 693 C CA . GLY A 1 86 ? 4.615 12.046 0.024 1.00 90.56 86 GLY A CA 1
ATOM 694 C C . GLY A 1 86 ? 3.283 12.687 -0.351 1.00 90.56 86 GLY A C 1
ATOM 695 O O . GLY A 1 86 ? 2.400 12.861 0.487 1.00 90.56 86 GLY A O 1
ATOM 696 N N . HIS A 1 87 ? 3.154 13.059 -1.621 1.00 86.81 87 HIS A N 1
ATOM 697 C CA . HIS A 1 87 ? 1.918 13.596 -2.190 1.00 86.81 87 HIS A CA 1
ATOM 698 C C . HIS A 1 87 ? 1.200 12.507 -2.995 1.00 86.81 87 HIS A C 1
ATOM 700 O O . HIS A 1 87 ? 1.853 11.640 -3.572 1.00 86.81 87 HIS A O 1
ATOM 706 N N . ASN A 1 88 ? -0.133 12.579 -3.071 1.00 84.69 88 ASN A N 1
ATOM 707 C CA . ASN A 1 88 ? -0.977 11.663 -3.854 1.00 84.69 88 ASN A CA 1
ATOM 708 C C . ASN A 1 88 ? -0.828 10.174 -3.484 1.00 84.69 88 ASN A C 1
ATOM 710 O O . ASN A 1 88 ? -0.879 9.303 -4.349 1.00 84.69 88 ASN A O 1
ATOM 714 N N . CYS A 1 89 ? -0.644 9.864 -2.199 1.00 88.38 89 CYS A N 1
ATOM 715 C CA . CYS A 1 89 ? -0.607 8.478 -1.745 1.00 88.38 89 CYS A CA 1
ATOM 716 C C . CYS A 1 89 ? -2.021 7.866 -1.744 1.00 88.38 89 CYS A C 1
ATOM 718 O O . CYS A 1 89 ? -2.925 8.463 -1.146 1.00 88.38 89 CYS A O 1
ATOM 720 N N . PRO A 1 90 ? -2.218 6.685 -2.361 1.00 90.88 90 PRO A N 1
ATOM 721 C CA . PRO A 1 90 ? -3.519 6.031 -2.417 1.00 90.88 90 PRO A CA 1
ATOM 722 C C . PRO A 1 90 ? -4.020 5.626 -1.024 1.00 90.88 90 PRO A C 1
ATOM 724 O O . PRO A 1 90 ? -3.280 5.603 -0.029 1.00 90.88 90 PRO A O 1
ATOM 727 N N . LYS A 1 91 ? -5.317 5.324 -0.946 1.00 92.69 91 LYS A N 1
ATOM 728 C CA . LYS A 1 91 ? -5.941 4.823 0.279 1.00 92.69 91 LYS A CA 1
ATOM 729 C C . LYS A 1 91 ? -5.443 3.397 0.569 1.00 92.69 91 LYS A C 1
ATOM 731 O O . LYS A 1 91 ? -5.198 2.641 -0.371 1.00 92.69 91 LYS A O 1
ATOM 736 N N . PRO A 1 92 ? -5.274 3.025 1.848 1.00 92.06 92 PRO A N 1
ATOM 737 C CA . PRO A 1 92 ? -4.853 1.682 2.216 1.00 92.06 92 PRO A CA 1
ATOM 738 C C . PRO A 1 92 ? -5.934 0.666 1.849 1.00 92.06 92 PRO A C 1
ATOM 740 O O . PRO A 1 92 ? -7.125 0.929 2.025 1.00 92.06 92 PRO A O 1
ATOM 743 N N . VAL A 1 93 ? -5.495 -0.495 1.374 1.00 92.56 93 VAL A N 1
ATOM 744 C CA . VAL A 1 93 ? -6.347 -1.654 1.113 1.00 92.56 93 VAL A CA 1
ATOM 745 C C . VAL A 1 93 ? -6.624 -2.365 2.435 1.00 92.56 93 VAL A C 1
ATOM 747 O O . VAL A 1 93 ? -5.688 -2.661 3.175 1.00 92.56 93 VAL A O 1
ATOM 750 N N . LEU A 1 94 ? -7.898 -2.624 2.739 1.00 90.56 94 LEU A N 1
ATOM 751 C CA . LEU A 1 94 ? -8.288 -3.308 3.979 1.00 90.56 94 LEU A CA 1
ATOM 752 C C . LEU A 1 94 ? -8.548 -4.796 3.754 1.00 90.56 94 LEU A C 1
ATOM 754 O O . LEU A 1 94 ? -8.375 -5.582 4.674 1.00 90.56 94 LEU A O 1
ATOM 758 N N . ASN A 1 95 ? -8.930 -5.185 2.537 1.00 91.38 95 ASN A N 1
ATOM 759 C CA . ASN A 1 95 ? -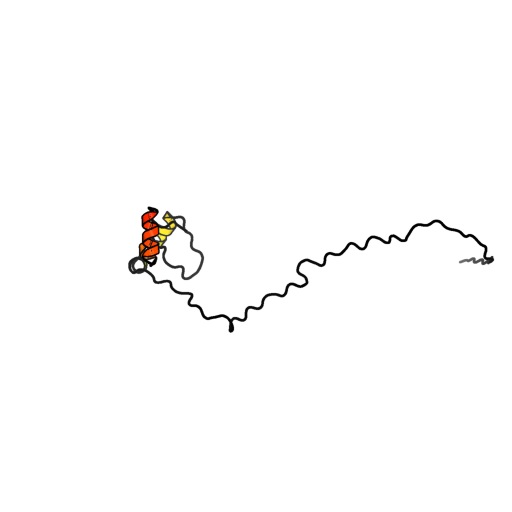9.253 -6.565 2.193 1.00 91.38 95 ASN A CA 1
ATOM 760 C C . ASN A 1 95 ? -8.583 -6.980 0.882 1.00 91.38 95 ASN A C 1
ATOM 762 O O . ASN A 1 95 ? -8.476 -6.179 -0.044 1.00 91.38 95 ASN A O 1
ATOM 766 N N . PHE A 1 96 ? -8.209 -8.256 0.748 1.00 91.50 96 PHE A N 1
ATOM 767 C CA . PHE A 1 96 ? -7.519 -8.756 -0.450 1.00 91.50 96 PHE A CA 1
ATOM 768 C C . PHE A 1 96 ? -8.315 -8.580 -1.754 1.00 91.50 96 PHE A C 1
ATOM 770 O O . PHE A 1 96 ? -7.717 -8.366 -2.805 1.00 91.50 96 PHE A O 1
ATOM 777 N N . TYR A 1 97 ? -9.651 -8.610 -1.698 1.00 89.31 97 TYR A N 1
ATOM 778 C CA . TYR A 1 97 ? -10.494 -8.424 -2.885 1.00 89.31 97 TYR A CA 1
ATOM 779 C C . TYR A 1 97 ? -10.459 -6.986 -3.432 1.00 89.31 97 TYR A C 1
ATOM 781 O O . TYR A 1 97 ? -10.698 -6.772 -4.617 1.00 89.31 97 TYR A O 1
ATOM 789 N N . GLU A 1 98 ? -10.112 -5.996 -2.605 1.00 90.31 98 GLU A N 1
ATOM 790 C CA . GLU A 1 98 ? -10.014 -4.592 -3.024 1.00 90.31 98 GLU A CA 1
ATOM 791 C C . GLU A 1 98 ? -8.726 -4.313 -3.820 1.00 90.31 98 GLU A C 1
ATOM 793 O O . GLU A 1 98 ? -8.612 -3.269 -4.457 1.00 90.31 98 GLU A O 1
ATOM 798 N N . ALA A 1 99 ? -7.753 -5.233 -3.797 1.00 89.94 99 ALA A N 1
ATOM 799 C CA . ALA A 1 99 ? -6.467 -5.094 -4.483 1.00 89.94 99 ALA A CA 1
ATOM 800 C C . ALA A 1 99 ? -6.508 -5.479 -5.977 1.00 89.94 99 ALA A C 1
ATOM 802 O O . ALA A 1 99 ? -5.483 -5.394 -6.651 1.00 89.94 99 ALA A O 1
ATOM 803 N N . ASN A 1 100 ? -7.670 -5.897 -6.495 1.00 90.06 100 ASN A N 1
ATOM 804 C CA . ASN A 1 100 ? -7.873 -6.293 -7.895 1.00 90.06 100 ASN A CA 1
ATOM 805 C C . ASN A 1 100 ? -6.893 -7.388 -8.372 1.00 90.06 100 ASN A C 1
ATOM 807 O O . ASN A 1 100 ? -6.376 -7.353 -9.491 1.00 90.06 100 ASN A O 1
ATOM 811 N N . PHE A 1 101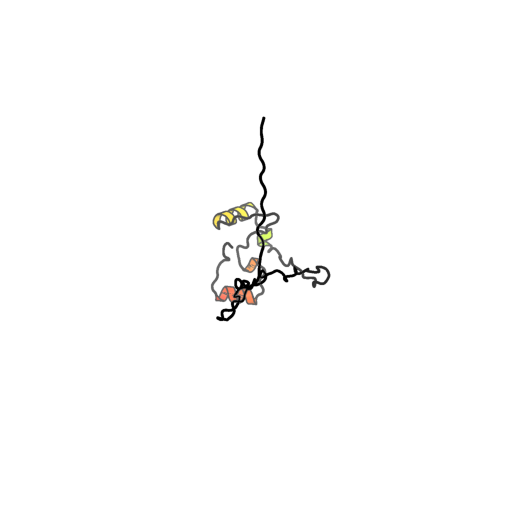 ? -6.598 -8.357 -7.499 1.00 92.25 101 PHE A N 1
ATOM 812 C CA . PHE A 1 101 ? -5.732 -9.475 -7.855 1.00 92.25 101 PHE A CA 1
ATOM 813 C C . PHE A 1 101 ? -6.435 -10.457 -8.804 1.00 92.25 101 PHE A C 1
ATOM 815 O O . PHE A 1 101 ? -7.627 -10.730 -8.647 1.00 92.25 101 PHE A O 1
ATOM 822 N N . PRO A 1 102 ? -5.694 -11.067 -9.746 1.00 94.00 102 PRO A N 1
ATOM 823 C CA . PRO A 1 102 ? -6.194 -12.181 -10.542 1.00 94.00 102 PRO A CA 1
ATOM 824 C C . PRO A 1 102 ? -6.716 -13.340 -9.677 1.00 94.00 102 PRO A C 1
ATOM 826 O O . PRO A 1 102 ? -6.180 -13.616 -8.600 1.00 94.00 102 PRO A O 1
ATOM 829 N N . ALA A 1 103 ? -7.719 -14.070 -10.175 1.00 92.31 103 ALA A N 1
ATOM 830 C CA . ALA A 1 103 ? -8.376 -15.157 -9.436 1.00 92.31 103 ALA A CA 1
ATOM 831 C C . ALA A 1 103 ? -7.389 -16.216 -8.908 1.00 92.31 103 ALA A C 1
ATOM 833 O O . ALA A 1 103 ? -7.477 -16.636 -7.758 1.00 92.31 103 ALA A O 1
ATOM 834 N N . ASN A 1 104 ? -6.376 -16.570 -9.702 1.00 95.19 104 ASN A N 1
ATOM 835 C CA . ASN A 1 104 ? -5.339 -17.521 -9.301 1.00 95.19 104 ASN A CA 1
ATOM 836 C C . ASN A 1 104 ? -4.513 -17.052 -8.090 1.00 95.19 104 ASN A C 1
ATOM 838 O O . ASN A 1 104 ? -4.016 -17.887 -7.340 1.00 95.19 104 ASN A O 1
ATOM 842 N N . VAL A 1 105 ? -4.346 -15.741 -7.892 1.00 94.00 105 VAL A N 1
ATOM 843 C CA . VAL A 1 105 ? -3.657 -15.184 -6.717 1.00 94.00 105 VAL A CA 1
ATOM 844 C C . VAL A 1 105 ? -4.578 -15.230 -5.498 1.00 94.00 105 VAL A C 1
ATOM 846 O O . VAL A 1 105 ? -4.149 -15.661 -4.429 1.00 94.00 105 VAL A O 1
ATOM 849 N N . MET A 1 106 ? -5.851 -14.864 -5.669 1.00 93.81 106 MET A N 1
ATOM 850 C CA . MET A 1 106 ? -6.858 -14.929 -4.603 1.00 93.81 106 MET A CA 1
ATOM 851 C C . MET A 1 106 ? -7.040 -16.355 -4.065 1.00 93.81 106 MET A C 1
ATOM 853 O O . MET A 1 106 ? -7.103 -16.545 -2.850 1.00 93.81 106 MET A O 1
ATOM 857 N N . ASP A 1 107 ? -7.020 -17.362 -4.941 1.00 94.44 107 ASP A N 1
ATOM 858 C CA . ASP A 1 107 ? -7.083 -18.774 -4.550 1.00 94.44 107 ASP A CA 1
ATOM 859 C C . ASP A 1 107 ? -5.912 -19.181 -3.649 1.00 94.44 107 ASP A C 1
ATOM 861 O O . ASP A 1 107 ? -6.081 -19.929 -2.686 1.00 94.44 107 ASP A O 1
ATOM 865 N N . VAL A 1 108 ? -4.703 -18.700 -3.950 1.00 94.94 108 VAL A N 1
ATOM 866 C CA . VAL A 1 108 ? -3.512 -18.999 -3.146 1.00 94.94 108 VAL A CA 1
ATOM 867 C C . VAL A 1 108 ? -3.601 -18.321 -1.782 1.00 94.94 108 VAL A C 1
ATOM 869 O O . VAL A 1 108 ? -3.304 -18.965 -0.779 1.00 94.94 108 VAL A O 1
ATOM 872 N N . ILE A 1 109 ? -4.056 -17.067 -1.723 1.00 93.31 109 ILE A N 1
ATOM 873 C CA . ILE A 1 109 ? -4.270 -16.335 -0.463 1.00 93.31 109 ILE A CA 1
ATOM 874 C C . ILE A 1 109 ? -5.266 -17.091 0.427 1.00 93.31 109 ILE A C 1
ATOM 876 O O . ILE A 1 109 ? -4.981 -17.335 1.601 1.00 93.31 109 ILE A O 1
ATOM 880 N N . ALA A 1 110 ? -6.384 -17.542 -0.151 1.00 91.75 110 ALA A N 1
ATOM 881 C CA . ALA A 1 110 ? -7.388 -18.327 0.558 1.00 91.75 110 ALA A CA 1
ATOM 882 C C . ALA A 1 110 ? -6.818 -19.660 1.077 1.00 91.75 110 ALA A C 1
ATOM 884 O O . ALA A 1 110 ? -7.041 -20.020 2.230 1.00 91.75 110 ALA A O 1
ATOM 885 N N . ARG A 1 111 ? -6.015 -20.368 0.269 1.00 94.94 111 ARG A N 1
ATOM 886 C CA . ARG A 1 111 ? -5.357 -21.626 0.681 1.00 94.94 111 ARG A CA 1
ATOM 887 C C . ARG A 1 111 ? -4.360 -21.445 1.823 1.00 94.94 111 ARG A C 1
ATOM 889 O O . ARG A 1 111 ? -4.168 -22.373 2.601 1.00 94.94 111 ARG A O 1
ATOM 896 N N . GLN A 1 112 ? -3.718 -20.281 1.914 1.00 93.56 112 GLN A N 1
ATOM 897 C CA . GLN A 1 112 ? -2.791 -19.953 3.001 1.00 93.56 112 GLN A CA 1
ATOM 898 C C . GLN A 1 112 ? -3.507 -19.461 4.270 1.00 93.56 112 GLN A C 1
ATOM 900 O O . GLN A 1 112 ? -2.847 -19.191 5.268 1.00 93.56 112 GLN A O 1
ATOM 905 N N . ASN A 1 113 ? -4.845 -19.385 4.260 1.00 92.44 113 ASN A N 1
ATOM 906 C CA . ASN A 1 113 ? -5.667 -18.895 5.369 1.00 92.44 113 ASN A CA 1
ATOM 907 C C . ASN A 1 113 ? -5.296 -17.470 5.818 1.00 92.44 113 ASN A C 1
ATOM 909 O O . ASN A 1 113 ? -5.428 -17.129 6.994 1.00 92.44 113 ASN A O 1
ATOM 913 N N . PHE A 1 114 ? -4.840 -16.624 4.890 1.00 92.56 114 PHE A N 1
ATOM 914 C CA . PHE A 1 114 ? -4.660 -15.206 5.180 1.00 92.56 114 PHE A CA 1
ATOM 915 C C . PHE A 1 114 ? -6.017 -14.506 5.181 1.00 92.56 114 PHE A C 1
ATOM 917 O O . PHE A 1 114 ? -6.721 -14.491 4.172 1.00 92.56 114 PHE A O 1
ATOM 924 N N . THR A 1 115 ? -6.376 -13.922 6.321 1.00 89.31 115 THR A N 1
ATOM 925 C CA . THR A 1 115 ? -7.667 -13.253 6.516 1.00 89.31 115 THR A CA 1
ATOM 926 C C . THR A 1 115 ? -7.631 -11.791 6.090 1.00 89.31 115 THR A C 1
ATOM 928 O O . THR A 1 115 ? -8.569 -11.312 5.463 1.00 89.31 115 THR A O 1
ATOM 931 N N . GLU A 1 116 ? -6.540 -11.088 6.394 1.00 90.06 116 GLU A N 1
ATOM 932 C CA . GLU A 1 116 ? -6.394 -9.652 6.151 1.00 90.06 116 GLU A CA 1
ATOM 933 C C . GLU A 1 116 ? -4.9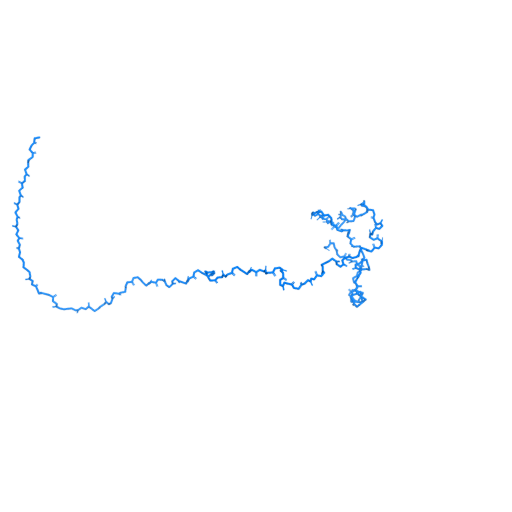92 -9.317 5.621 1.00 90.06 116 GLU A C 1
ATOM 935 O O . GLU A 1 116 ? -4.017 -9.978 6.001 1.00 90.06 116 GLU A O 1
ATOM 940 N N . PRO A 1 117 ? -4.863 -8.288 4.763 1.00 91.00 117 PRO A N 1
ATOM 941 C CA . PRO A 1 117 ? -3.568 -7.749 4.389 1.00 91.00 117 PRO A CA 1
ATOM 942 C C . PRO A 1 117 ? -2.844 -7.175 5.612 1.00 91.00 117 PRO A C 1
ATOM 944 O O . PRO A 1 117 ? -3.437 -6.635 6.550 1.00 91.00 117 PRO A O 1
ATOM 947 N N . THR A 1 118 ? -1.521 -7.281 5.588 1.00 91.50 118 THR A N 1
ATOM 948 C CA . THR A 1 118 ? -0.646 -6.678 6.595 1.00 91.50 118 THR A CA 1
ATOM 949 C C . THR A 1 118 ? -0.607 -5.152 6.467 1.00 91.50 118 THR A C 1
ATOM 951 O O . THR A 1 118 ? -1.037 -4.592 5.466 1.00 91.50 118 THR A O 1
ATOM 954 N N . ALA A 1 119 ? -0.052 -4.468 7.471 1.00 90.50 119 ALA A N 1
ATOM 955 C CA . ALA A 1 119 ? 0.035 -3.003 7.504 1.00 90.50 119 ALA A CA 1
ATOM 956 C C . ALA A 1 119 ? 1.047 -2.373 6.516 1.00 90.50 119 ALA A C 1
ATOM 958 O O . ALA A 1 119 ? 1.091 -1.148 6.416 1.00 90.50 119 ALA A O 1
ATOM 959 N N . ILE A 1 120 ? 1.878 -3.184 5.848 1.00 85.75 120 ILE A N 1
ATOM 960 C CA . ILE A 1 120 ? 2.960 -2.737 4.949 1.00 85.75 120 ILE A CA 1
ATOM 961 C C . ILE A 1 120 ? 2.474 -2.376 3.544 1.00 85.75 120 ILE A C 1
ATOM 963 O O . ILE A 1 120 ? 1.532 -3.037 3.055 1.00 85.75 120 ILE A O 1
#

InterPro domains:
  IPR027417 P-loop containing nucleoside triphosphate hydrolase [G3DSA:3.40.50.300] (47-120)
  IPR027417 P-loop containing nucleoside triphosphate hydrolase [SSF52540] (38-120)

Organism: Pan troglodytes (NCBI:txid9598)

pLDDT: mean 77.06, std 20.11, range [34.88, 95.19]